Protein AF-A0A8T5GK10-F1 (afdb_monomer)

pLDDT: mean 90.28, std 7.8, range [52.16, 98.31]

Foldseek 3Di:
DVVVVLVVLLVDLEAEAEDDVVPVVQQVADADCVLVSSLCSFHAYEYAPPGNNQVCSVVQVRAHHAHPPDPVRSVVRVVVSSPGGHHGPDDPVNVVVVVCVVCVVVVVVD

Radius of gyration: 16.0 Å; Cα contacts (8 Å, |Δi|>4): 160; chains: 1; bounding box: 53×26×34 Å

Mean predicted aligned error: 4.8 Å

Nearest PDB structures (foldseek):
  3qkw-assembly1_A  TM=6.985E-01  e=3.227E-01  Streptococcus parasanguinis
  3qkw-assembly1_D  TM=6.283E-01  e=3.686E-01  Streptococcus parasanguinis
  8sxy-assembly1_B  TM=6.397E-01  e=1.489E+00  Thermus thermophilus HB27
  8sye-assembly1_A  TM=6.238E-01  e=1.591E+00  Thermus thermophilus HB27
  3rhz-assembly1_A-2  TM=5.663E-01  e=9.348E-01  Streptococcus parasanguinis

Structure (mmCIF, N/CA/C/O backbone):
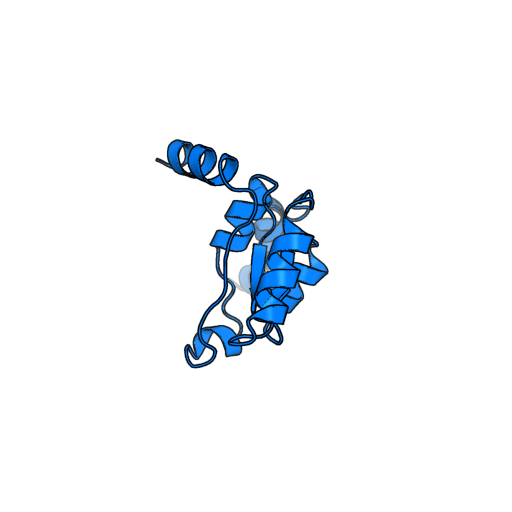data_AF-A0A8T5GK10-F1
#
_entry.id   AF-A0A8T5GK10-F1
#
loop_
_atom_site.group_PDB
_atom_site.id
_atom_site.type_symbol
_atom_site.label_atom_id
_atom_site.label_alt_id
_atom_site.label_comp_id
_atom_site.label_asym_id
_atom_site.label_entity_id
_atom_site.label_seq_id
_atom_site.pdbx_PDB_ins_code
_atom_site.Cartn_x
_atom_site.Cartn_y
_atom_site.Cartn_z
_atom_site.occupancy
_atom_site.B_iso_or_equiv
_atom_site.auth_seq_id
_atom_site.auth_comp_id
_atom_site.auth_asym_id
_atom_site.auth_atom_id
_atom_site.pdbx_PDB_model_num
ATOM 1 N N . THR A 1 1 ? 1.895 17.171 13.117 1.00 52.16 1 THR A N 1
ATOM 2 C CA . THR A 1 1 ? 2.969 16.267 13.624 1.00 52.16 1 THR A CA 1
ATOM 3 C C . THR A 1 1 ? 2.601 14.822 13.319 1.00 52.16 1 THR A C 1
ATOM 5 O O . THR A 1 1 ? 1.443 14.566 13.035 1.00 52.16 1 THR A O 1
ATOM 8 N N . SER A 1 2 ? 3.544 13.868 13.360 1.00 63.66 2 SER A N 1
ATOM 9 C CA . SER A 1 2 ? 3.279 12.433 13.079 1.00 63.66 2 SER A CA 1
ATOM 10 C C . SER A 1 2 ? 2.072 11.858 13.846 1.00 63.66 2 SER A C 1
ATOM 12 O O . SER A 1 2 ? 1.376 10.992 13.328 1.00 63.66 2 SER A O 1
ATOM 14 N N . LYS A 1 3 ? 1.775 12.403 15.033 1.00 69.12 3 LYS A N 1
ATOM 15 C CA . LYS A 1 3 ? 0.616 12.032 15.848 1.00 69.12 3 LYS A CA 1
ATOM 16 C C . LYS A 1 3 ? -0.736 12.395 15.208 1.00 69.12 3 LYS A C 1
ATOM 18 O O . LYS A 1 3 ? -1.594 11.531 15.113 1.00 69.12 3 LYS A O 1
ATOM 23 N N . GLU A 1 4 ? -0.886 13.620 14.701 1.00 81.62 4 GLU A N 1
ATOM 24 C CA . GLU A 1 4 ? -2.120 14.078 14.028 1.00 81.62 4 GLU A CA 1
ATOM 25 C C . GLU A 1 4 ? -2.415 13.254 12.767 1.00 81.62 4 GLU A C 1
ATOM 27 O O . GLU A 1 4 ? -3.562 12.989 12.435 1.00 81.62 4 GLU A O 1
ATOM 32 N N . PHE A 1 5 ? -1.368 12.822 12.061 1.00 81.06 5 PHE A N 1
ATOM 33 C CA . PHE A 1 5 ? -1.521 11.993 10.869 1.00 81.06 5 PHE A CA 1
ATOM 34 C C . PHE A 1 5 ? -2.032 10.586 11.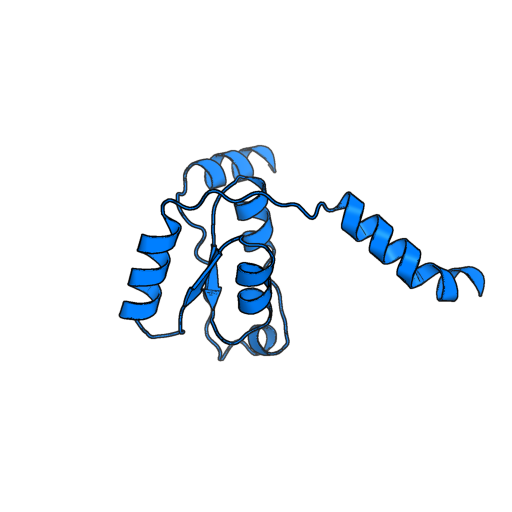201 1.00 81.06 5 PHE A C 1
ATOM 36 O O . PHE A 1 5 ? -2.931 10.095 10.523 1.00 81.06 5 PHE A O 1
ATOM 43 N N . GLY A 1 6 ? -1.505 9.964 12.260 1.00 83.88 6 GLY A N 1
ATOM 44 C CA . GLY A 1 6 ? -1.995 8.666 12.726 1.00 83.88 6 GLY A CA 1
ATOM 45 C C . GLY A 1 6 ? -3.450 8.724 13.196 1.00 83.88 6 GLY A C 1
ATOM 46 O O . GLY A 1 6 ? -4.224 7.828 12.878 1.00 83.88 6 GLY A O 1
ATOM 47 N N . GLU A 1 7 ? -3.837 9.802 13.885 1.00 88.44 7 GLU A N 1
ATOM 48 C CA . GLU A 1 7 ? -5.227 10.045 14.303 1.00 88.44 7 GLU A CA 1
ATOM 49 C C . GLU A 1 7 ? -6.161 10.137 13.084 1.00 88.44 7 GLU A C 1
ATOM 51 O O . GLU A 1 7 ? -7.166 9.437 13.036 1.00 88.44 7 GLU A O 1
ATOM 56 N N . ILE A 1 8 ? -5.779 10.890 12.044 1.00 89.81 8 ILE A N 1
ATOM 57 C CA . ILE A 1 8 ? -6.563 10.999 10.801 1.00 89.81 8 ILE A CA 1
ATOM 58 C C . ILE A 1 8 ? -6.673 9.654 10.067 1.00 89.81 8 ILE A C 1
ATOM 60 O O . ILE A 1 8 ? -7.735 9.329 9.540 1.00 89.81 8 ILE A O 1
ATOM 64 N N . ILE A 1 9 ? -5.596 8.861 9.998 1.00 90.75 9 ILE A N 1
ATOM 65 C CA . ILE A 1 9 ? -5.649 7.548 9.336 1.00 90.75 9 ILE A CA 1
ATOM 66 C C . ILE A 1 9 ? -6.598 6.600 10.075 1.00 90.75 9 ILE A C 1
ATOM 68 O O . ILE A 1 9 ? -7.315 5.841 9.435 1.00 90.75 9 ILE A O 1
ATOM 72 N N . GLN A 1 10 ? -6.652 6.653 11.403 1.00 87.88 10 GLN A N 1
ATOM 73 C CA . GLN A 1 10 ? -7.560 5.801 12.174 1.00 87.88 10 GLN A CA 1
ATOM 74 C C . GLN A 1 10 ? -9.044 6.172 12.007 1.00 87.88 10 GLN A C 1
ATOM 76 O O . GLN A 1 10 ? -9.908 5.380 12.375 1.00 87.88 10 GLN A O 1
ATOM 81 N N . GLU A 1 11 ? -9.354 7.339 11.436 1.00 92.56 11 GLU A N 1
ATOM 82 C CA . GLU A 1 11 ? -10.725 7.767 11.131 1.00 92.56 11 GLU A CA 1
ATOM 83 C C . GLU A 1 11 ? -11.229 7.290 9.755 1.00 92.56 11 GLU A C 1
ATOM 85 O O . GLU A 1 11 ? -12.400 7.500 9.429 1.00 92.56 11 GLU A O 1
ATOM 90 N N . ILE A 1 12 ? -10.381 6.656 8.934 1.00 92.62 12 ILE A N 1
ATOM 91 C CA . ILE A 1 12 ? -10.764 6.155 7.607 1.00 92.62 12 ILE A CA 1
ATOM 92 C C . ILE A 1 12 ? -10.859 4.625 7.572 1.00 92.62 12 ILE A C 1
ATOM 94 O O . ILE A 1 12 ? -10.019 3.918 8.115 1.00 92.62 12 ILE A O 1
ATOM 98 N N . ASP A 1 13 ? -11.856 4.105 6.849 1.00 94.12 13 ASP A N 1
ATOM 99 C CA . ASP A 1 13 ? -12.011 2.656 6.639 1.00 94.12 13 ASP A CA 1
ATOM 100 C C . ASP A 1 13 ? -11.038 2.112 5.577 1.00 94.12 13 ASP A C 1
ATOM 102 O O . ASP A 1 13 ? -10.680 0.937 5.584 1.00 94.12 13 ASP A O 1
ATOM 106 N N . VAL A 1 14 ? -10.675 2.944 4.591 1.00 96.06 14 VAL A N 1
ATOM 107 C CA . VAL A 1 14 ? -9.919 2.530 3.401 1.00 96.06 14 VAL A CA 1
ATOM 108 C C . VAL A 1 14 ? -9.060 3.682 2.885 1.00 96.06 14 VAL A C 1
ATOM 110 O O . VAL A 1 14 ? -9.554 4.783 2.639 1.00 96.06 14 VAL A O 1
ATOM 113 N N . MET A 1 15 ? -7.786 3.410 2.616 1.00 96.00 15 MET A N 1
ATOM 114 C CA . MET A 1 15 ? -6.885 4.332 1.930 1.00 96.00 15 MET A CA 1
ATOM 115 C C . MET A 1 15 ? -7.044 4.224 0.408 1.00 96.00 15 MET A C 1
ATOM 117 O O . MET A 1 15 ? -6.780 3.188 -0.198 1.00 96.00 15 MET A O 1
ATOM 121 N N . TYR A 1 16 ? -7.418 5.318 -0.256 1.00 95.38 16 TYR A N 1
ATOM 122 C CA . TYR A 1 16 ? -7.507 5.354 -1.718 1.00 95.38 16 TYR A CA 1
ATOM 123 C C . TYR A 1 16 ? -6.168 5.769 -2.349 1.00 95.38 16 TYR A C 1
ATOM 125 O O . TYR A 1 16 ? -5.739 6.930 -2.281 1.00 95.38 16 TYR A O 1
ATOM 133 N N . ALA A 1 17 ? -5.489 4.819 -2.990 1.00 94.50 17 ALA A N 1
ATOM 134 C CA . ALA A 1 17 ? -4.174 4.979 -3.605 1.00 94.50 17 ALA A CA 1
ATOM 135 C C . ALA A 1 17 ? -4.166 4.638 -5.101 1.00 94.50 17 ALA A C 1
ATOM 137 O O . ALA A 1 17 ? 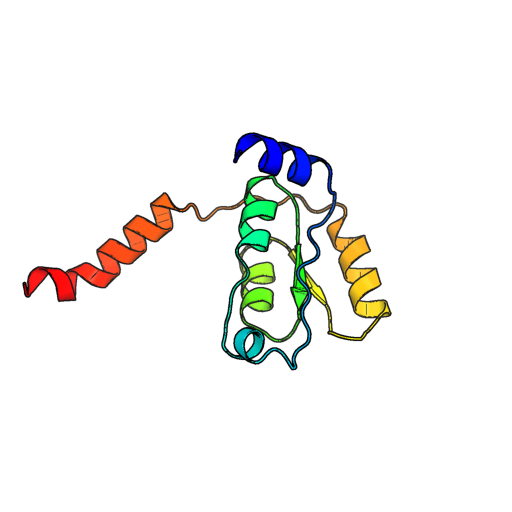-3.257 3.981 -5.601 1.00 94.50 17 ALA A O 1
ATOM 138 N N . MET A 1 18 ? -5.162 5.155 -5.820 1.00 93.56 18 MET A N 1
ATOM 139 C CA . MET A 1 18 ? -5.249 5.055 -7.275 1.00 93.56 18 MET A CA 1
ATOM 140 C C . MET A 1 18 ? -4.631 6.276 -7.967 1.00 93.56 18 MET A C 1
ATOM 142 O O . MET A 1 18 ? -4.787 7.415 -7.518 1.00 93.56 18 MET A O 1
ATOM 146 N N . TYR A 1 19 ? -3.987 6.048 -9.105 1.00 91.56 19 TYR A N 1
ATOM 147 C CA . TYR A 1 19 ? -3.325 7.057 -9.926 1.00 91.56 19 TYR A CA 1
ATOM 148 C C . TYR A 1 19 ? -3.599 6.822 -11.409 1.00 91.56 19 TYR A C 1
ATOM 150 O O . TYR A 1 19 ? -3.766 5.690 -11.852 1.00 91.56 19 TYR A O 1
ATOM 158 N N . SER A 1 20 ? -3.574 7.890 -12.206 1.00 90.62 20 SER A N 1
ATOM 159 C CA . SER A 1 20 ? -3.629 7.745 -13.662 1.00 90.62 20 SER A CA 1
ATOM 160 C C . SER A 1 20 ? -2.433 6.925 -14.174 1.00 90.62 20 SER A C 1
ATOM 162 O O . SER A 1 20 ? -1.301 7.282 -13.843 1.00 90.62 20 SER A O 1
ATOM 164 N N . PRO A 1 21 ? -2.638 5.902 -15.027 1.00 85.06 21 PRO A N 1
ATOM 165 C CA . PRO A 1 21 ? -1.564 5.153 -15.681 1.00 85.06 21 PRO A CA 1
ATOM 166 C C . PRO A 1 21 ? -0.669 6.030 -16.564 1.00 85.06 21 PRO A C 1
ATOM 168 O O . PRO A 1 21 ? 0.472 5.678 -16.836 1.00 85.06 21 PRO A O 1
ATOM 171 N N . LEU A 1 22 ? -1.155 7.211 -16.973 1.00 84.31 22 LEU A N 1
ATOM 172 C CA . LEU A 1 22 ? -0.353 8.212 -17.688 1.00 84.31 22 LEU A CA 1
ATOM 173 C C . LEU A 1 22 ? 0.762 8.803 -16.811 1.00 84.31 22 LEU A C 1
ATOM 175 O O . LEU A 1 22 ? 1.692 9.434 -17.313 1.00 84.31 22 LEU A O 1
ATOM 179 N N . ARG A 1 23 ? 0.685 8.611 -15.490 1.00 80.44 23 ARG A N 1
ATOM 180 C CA . ARG A 1 23 ? 1.747 8.954 -14.554 1.00 80.44 23 ARG A CA 1
ATOM 181 C C . ARG A 1 23 ? 2.825 7.871 -14.646 1.00 80.44 23 ARG A C 1
ATOM 183 O O . ARG A 1 23 ? 2.765 6.853 -13.962 1.00 80.44 23 ARG A O 1
ATOM 190 N N . GLY A 1 24 ? 3.804 8.098 -15.524 1.00 72.69 24 GLY A N 1
ATOM 191 C CA . GLY A 1 24 ? 4.778 7.077 -15.934 1.00 72.69 24 GLY A CA 1
ATOM 192 C C . GLY A 1 24 ? 5.526 6.380 -14.793 1.00 72.69 24 GLY A C 1
ATOM 193 O O . GLY A 1 24 ? 5.875 5.213 -14.927 1.00 72.69 24 GLY A O 1
ATOM 194 N N . ASN A 1 25 ? 5.701 7.038 -13.644 1.00 78.75 25 ASN A N 1
ATOM 195 C CA . ASN A 1 25 ? 6.389 6.444 -12.500 1.00 78.75 25 ASN A CA 1
ATOM 196 C C . ASN A 1 25 ? 5.648 5.241 -11.883 1.00 78.75 25 ASN A C 1
ATOM 198 O O . ASN A 1 25 ? 6.302 4.354 -11.348 1.00 78.75 25 ASN A O 1
ATOM 202 N N .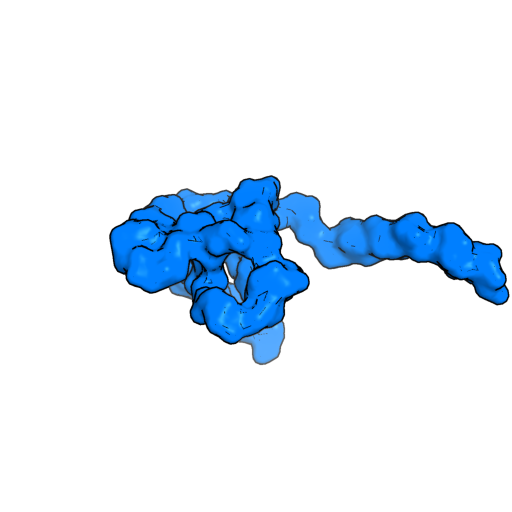 ILE A 1 26 ? 4.316 5.172 -11.977 1.00 73.88 26 ILE A N 1
ATOM 203 C CA . ILE A 1 26 ? 3.531 4.055 -11.423 1.00 73.88 26 ILE A CA 1
ATOM 204 C C . ILE A 1 26 ? 3.824 2.760 -12.185 1.00 73.88 26 ILE A C 1
ATOM 206 O O . ILE A 1 26 ? 4.089 1.724 -11.580 1.00 73.88 26 ILE A O 1
ATOM 210 N N . ILE A 1 27 ? 3.867 2.841 -13.516 1.00 72.00 27 ILE A N 1
ATOM 211 C CA . ILE A 1 27 ? 4.242 1.712 -14.380 1.00 72.00 27 ILE A CA 1
ATOM 212 C C . ILE A 1 27 ? 5.727 1.358 -14.199 1.00 72.00 27 ILE A C 1
ATOM 214 O O . ILE A 1 27 ? 6.107 0.199 -14.317 1.00 72.00 27 ILE A O 1
ATOM 218 N N . GLN A 1 28 ? 6.568 2.333 -13.851 1.00 81.38 28 GLN A N 1
ATOM 219 C CA . GLN A 1 28 ? 7.996 2.128 -13.575 1.00 81.38 28 GLN A CA 1
ATOM 220 C C . GLN A 1 28 ? 8.286 1.554 -12.177 1.00 81.38 28 GLN A C 1
ATOM 222 O O . GLN A 1 28 ? 9.446 1.495 -11.775 1.00 81.38 28 GLN A O 1
ATOM 227 N N . GLY A 1 29 ? 7.261 1.135 -11.430 1.00 83.88 29 GLY A N 1
ATOM 228 C CA . GLY A 1 29 ? 7.433 0.498 -10.125 1.00 83.88 29 GLY A CA 1
ATOM 229 C C . GLY A 1 29 ? 7.505 1.471 -8.949 1.00 83.88 29 GLY A C 1
ATOM 230 O O . GLY A 1 29 ? 8.058 1.131 -7.908 1.00 83.88 29 GLY A O 1
ATOM 231 N N . ALA A 1 30 ? 6.964 2.686 -9.073 1.00 86.94 30 ALA A N 1
ATOM 232 C CA . ALA A 1 30 ? 6.809 3.555 -7.912 1.00 86.94 30 ALA A CA 1
ATOM 233 C C . ALA A 1 30 ? 5.821 2.943 -6.909 1.00 86.94 30 ALA A C 1
ATOM 235 O O . ALA A 1 30 ? 4.713 2.545 -7.273 1.00 86.94 30 ALA A O 1
ATOM 236 N N . ILE A 1 31 ? 6.212 2.937 -5.635 1.00 89.62 31 ILE A N 1
ATOM 237 C CA . ILE A 1 31 ? 5.393 2.430 -4.536 1.00 89.62 31 ILE A CA 1
ATOM 238 C C . ILE A 1 31 ? 5.006 3.617 -3.639 1.00 89.62 31 ILE A C 1
ATOM 240 O O . ILE A 1 31 ? 5.888 4.321 -3.137 1.00 89.62 31 ILE A O 1
ATOM 244 N N . PRO A 1 32 ? 3.709 3.909 -3.459 1.00 89.88 32 PRO A N 1
ATOM 245 C CA . PRO A 1 32 ? 3.265 5.075 -2.707 1.00 89.88 32 PRO A CA 1
ATOM 246 C C . PRO A 1 32 ? 3.345 4.828 -1.197 1.00 89.88 32 PRO A C 1
ATOM 248 O O . PRO A 1 32 ? 2.593 4.021 -0.675 1.00 89.88 32 PRO A O 1
ATOM 251 N N . VAL A 1 33 ? 4.158 5.594 -0.463 1.00 89.75 33 VAL A N 1
ATOM 252 C CA . VAL A 1 33 ? 4.341 5.419 1.000 1.00 89.75 33 VAL A CA 1
ATOM 253 C C . VAL A 1 33 ? 3.036 5.391 1.808 1.00 89.75 33 VAL A C 1
ATOM 255 O O . VAL A 1 33 ? 2.922 4.614 2.751 1.00 89.75 33 VAL A O 1
ATOM 258 N N . LYS A 1 34 ? 2.003 6.120 1.362 1.00 91.19 34 LYS A N 1
ATOM 259 C CA . LYS A 1 34 ? 0.693 6.168 2.028 1.00 91.19 34 LYS A CA 1
ATOM 260 C C . LYS A 1 34 ? -0.004 4.808 2.163 1.00 91.19 34 LYS A C 1
ATOM 262 O O . LYS A 1 34 ? -0.863 4.671 3.025 1.00 91.19 34 LYS A O 1
ATOM 267 N N . MET A 1 35 ? 0.330 3.820 1.321 1.00 93.00 35 MET A N 1
ATOM 268 C CA . MET A 1 35 ? -0.224 2.466 1.457 1.00 93.00 35 MET A CA 1
ATOM 269 C C . MET A 1 35 ? 0.360 1.738 2.674 1.00 93.00 35 MET A C 1
ATOM 271 O O . MET A 1 35 ? -0.357 1.010 3.350 1.00 93.00 35 MET A O 1
ATOM 275 N N . PHE A 1 36 ? 1.639 1.973 2.982 1.00 92.00 36 PHE A N 1
ATOM 276 C CA . PHE A 1 36 ? 2.289 1.431 4.175 1.00 92.00 36 PHE A CA 1
ATOM 277 C C . PHE A 1 36 ? 1.878 2.199 5.424 1.00 92.00 36 PHE A C 1
ATOM 279 O O . PHE A 1 36 ? 1.630 1.578 6.449 1.00 92.00 36 PHE A O 1
ATOM 286 N N . ASP A 1 37 ? 1.738 3.523 5.330 1.00 91.44 37 ASP A N 1
ATOM 287 C CA . ASP A 1 37 ? 1.231 4.331 6.440 1.00 91.44 37 ASP A CA 1
ATOM 288 C C . ASP A 1 37 ? -0.169 3.865 6.866 1.00 91.44 37 ASP A C 1
ATOM 290 O O . ASP A 1 37 ? -0.418 3.643 8.046 1.00 91.44 37 ASP A O 1
ATOM 294 N N . ALA A 1 38 ? -1.072 3.643 5.903 1.00 93.56 38 ALA A N 1
ATOM 295 C CA . ALA A 1 38 ? -2.401 3.100 6.175 1.00 93.56 38 ALA A CA 1
ATOM 296 C C . ALA A 1 38 ? -2.325 1.711 6.828 1.00 93.56 38 ALA A C 1
ATOM 298 O O . ALA A 1 38 ? -2.906 1.487 7.891 1.00 93.56 38 ALA A O 1
ATOM 299 N N . ALA A 1 39 ? -1.537 0.809 6.243 1.00 93.31 39 ALA A N 1
ATOM 300 C CA . ALA A 1 39 ? -1.373 -0.550 6.741 1.00 93.31 39 ALA A CA 1
ATOM 301 C C . ALA A 1 39 ? -0.759 -0.602 8.156 1.00 93.31 39 ALA A C 1
ATOM 303 O O . ALA A 1 39 ? -1.152 -1.442 8.960 1.00 93.31 39 ALA A O 1
ATOM 304 N N . ALA A 1 40 ? 0.135 0.328 8.507 1.00 91.62 40 ALA A N 1
ATOM 305 C CA . ALA A 1 40 ? 0.712 0.448 9.851 1.00 91.62 40 ALA A CA 1
ATOM 306 C C . ALA A 1 40 ? -0.325 0.813 10.925 1.00 91.62 40 ALA A C 1
ATOM 308 O O . ALA A 1 40 ? -0.112 0.553 12.108 1.00 91.62 40 ALA A O 1
ATOM 309 N N . HIS A 1 41 ? -1.452 1.388 10.510 1.00 91.69 41 HIS A N 1
ATOM 310 C CA . HIS A 1 41 ? -2.594 1.701 11.362 1.00 91.69 41 HIS A CA 1
ATOM 311 C C . HIS A 1 41 ? -3.769 0.729 11.165 1.00 91.69 41 HIS A C 1
ATOM 313 O O . HIS A 1 41 ? -4.866 1.001 11.648 1.00 91.69 41 HIS A O 1
ATOM 319 N N . GLY A 1 42 ? -3.554 -0.402 10.485 1.00 92.50 42 GLY A N 1
ATOM 320 C CA . GLY A 1 42 ? -4.577 -1.424 10.259 1.00 92.50 42 GLY A CA 1
ATOM 321 C C . GLY A 1 42 ? -5.569 -1.109 9.141 1.00 92.50 42 GLY A C 1
ATOM 322 O O . GLY A 1 42 ? -6.568 -1.812 9.002 1.00 92.50 42 GLY A O 1
ATOM 323 N N . VAL A 1 43 ? -5.305 -0.073 8.340 1.00 95.00 43 VAL A N 1
ATOM 324 C CA . VAL A 1 43 ? -6.208 0.399 7.288 1.00 95.00 43 VAL A CA 1
ATOM 325 C C . VAL A 1 43 ? -5.802 -0.184 5.926 1.00 95.00 43 VAL A C 1
ATOM 327 O O . VAL A 1 43 ? -4.682 0.053 5.462 1.00 95.00 43 VAL A O 1
ATOM 330 N N . PRO A 1 44 ? -6.701 -0.902 5.230 1.00 96.38 44 PRO A N 1
ATOM 331 C CA . PRO A 1 44 ? -6.442 -1.440 3.899 1.00 96.38 44 PRO A CA 1
ATOM 332 C C . PRO A 1 44 ? -6.425 -0.358 2.822 1.00 96.38 44 PRO A C 1
ATOM 334 O O . PRO A 1 44 ? -7.097 0.669 2.917 1.00 96.38 44 PRO A O 1
ATOM 337 N N . SER A 1 45 ? -5.687 -0.616 1.742 1.00 96.75 45 SER A N 1
ATOM 338 C CA . SER A 1 45 ? -5.609 0.283 0.587 1.00 96.75 45 SER A CA 1
ATOM 339 C C . SER A 1 45 ? -6.345 -0.253 -0.643 1.00 96.75 45 SER A C 1
ATOM 341 O O . SER A 1 45 ? -6.318 -1.447 -0.916 1.00 96.75 45 SER A O 1
ATOM 343 N N . VAL A 1 46 ? -6.938 0.633 -1.446 1.00 97.56 46 VAL A N 1
ATOM 344 C CA . VAL A 1 46 ? -7.317 0.335 -2.839 1.00 97.56 46 VAL A CA 1
ATOM 345 C C . VAL A 1 46 ? -6.286 0.961 -3.769 1.00 97.56 46 VAL A C 1
ATOM 347 O O . VAL A 1 46 ? -6.064 2.174 -3.714 1.00 97.56 46 VAL A O 1
ATOM 350 N N . VAL A 1 47 ? -5.648 0.143 -4.603 1.00 96.19 47 VAL A N 1
ATOM 351 C CA . VAL A 1 47 ? -4.506 0.535 -5.450 1.00 96.19 47 VAL A CA 1
ATOM 352 C C . VAL A 1 47 ? -4.720 0.122 -6.907 1.00 96.19 47 VAL A C 1
ATOM 354 O O . VAL A 1 47 ? -5.565 -0.725 -7.193 1.00 96.19 47 VAL A O 1
ATOM 357 N N . ASN A 1 48 ? -3.963 0.705 -7.844 1.00 95.06 48 ASN A N 1
ATOM 358 C CA . ASN A 1 48 ? -4.049 0.303 -9.250 1.00 95.06 48 ASN A CA 1
ATOM 359 C C . ASN A 1 48 ? -3.684 -1.170 -9.440 1.00 95.06 48 ASN A C 1
ATOM 361 O O . ASN A 1 48 ? -2.665 -1.641 -8.936 1.00 95.06 48 ASN A O 1
ATOM 365 N N . ASP A 1 49 ? -4.468 -1.841 -10.269 1.00 94.50 49 ASP A N 1
ATOM 366 C CA . ASP A 1 49 ? -4.130 -3.145 -10.816 1.00 94.50 49 ASP A CA 1
ATOM 367 C C . ASP A 1 49 ? -3.019 -3.059 -11.882 1.00 94.50 49 ASP A C 1
ATOM 369 O O . ASP A 1 49 ? -2.782 -2.001 -12.477 1.00 94.50 49 ASP A O 1
ATOM 373 N N . GLY A 1 50 ? -2.327 -4.176 -12.111 1.00 91.56 50 GLY A N 1
ATOM 374 C CA . GLY A 1 50 ? -1.311 -4.315 -13.159 1.00 91.56 50 GLY A CA 1
ATOM 375 C C . GLY A 1 50 ? -0.033 -3.496 -12.943 1.00 91.56 50 GLY A C 1
ATOM 376 O O . GLY A 1 50 ? 0.607 -3.092 -13.913 1.00 91.56 50 GLY A O 1
ATOM 377 N N . CYS A 1 51 ? 0.337 -3.205 -11.693 1.00 91.88 51 CYS A N 1
ATOM 378 C CA . CYS A 1 51 ? 1.578 -2.503 -11.359 1.00 91.88 51 CYS A CA 1
ATOM 379 C C . CYS A 1 51 ? 2.188 -3.007 -10.042 1.00 91.88 51 CYS A C 1
ATOM 381 O O . CYS A 1 51 ? 1.510 -3.662 -9.250 1.00 91.88 51 CYS A O 1
ATOM 383 N N . LEU A 1 52 ? 3.451 -2.649 -9.776 1.00 92.31 52 LEU A N 1
ATOM 384 C CA . LEU A 1 52 ? 4.204 -3.151 -8.617 1.00 92.31 52 LEU A CA 1
ATOM 385 C C . LEU A 1 52 ? 3.504 -2.891 -7.275 1.00 92.31 52 LEU A C 1
ATOM 387 O O . LEU A 1 52 ? 3.514 -3.744 -6.395 1.00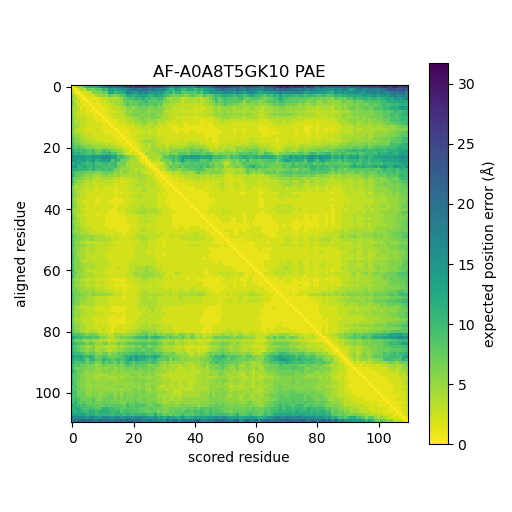 92.31 52 LEU A O 1
ATOM 391 N N . MET A 1 53 ? 2.873 -1.726 -7.101 1.00 92.12 53 MET A N 1
ATOM 392 C CA . MET A 1 53 ? 2.134 -1.453 -5.864 1.00 92.12 53 MET A CA 1
ATOM 393 C C . MET A 1 53 ? 0.886 -2.339 -5.712 1.00 92.12 53 MET A C 1
ATOM 395 O O . MET A 1 53 ? 0.523 -2.661 -4.588 1.00 92.12 53 MET A O 1
ATOM 399 N N . GLY A 1 54 ? 0.259 -2.776 -6.809 1.00 94.19 54 GLY A N 1
ATOM 400 C CA . GLY A 1 54 ? -0.827 -3.761 -6.781 1.00 94.19 54 GLY A CA 1
ATOM 401 C C . GLY A 1 54 ? -0.343 -5.153 -6.384 1.00 94.19 54 GLY A C 1
ATOM 402 O O . GLY A 1 54 ? -0.937 -5.809 -5.525 1.00 94.19 54 GLY A O 1
ATOM 403 N N . GLU A 1 55 ? 0.793 -5.572 -6.943 1.00 93.81 55 GLU A N 1
ATOM 404 C CA . GLU A 1 55 ? 1.447 -6.827 -6.563 1.00 93.81 55 GLU A CA 1
ATOM 405 C C . GLU A 1 55 ? 1.796 -6.833 -5.071 1.00 93.81 55 GLU A C 1
ATOM 407 O O . GLU A 1 55 ? 1.432 -7.769 -4.363 1.00 93.81 55 GLU A O 1
ATOM 412 N N . LEU A 1 56 ? 2.409 -5.757 -4.565 1.00 92.81 56 LEU A N 1
ATOM 413 C CA . LEU A 1 56 ? 2.721 -5.616 -3.141 1.00 92.81 56 LEU A CA 1
ATOM 414 C C . LEU A 1 56 ? 1.469 -5.571 -2.269 1.00 92.81 56 LEU A C 1
ATOM 416 O O . LEU A 1 56 ? 1.436 -6.238 -1.242 1.00 92.81 56 LEU A O 1
ATOM 420 N N . ALA A 1 57 ? 0.424 -4.846 -2.682 1.00 93.81 57 ALA A N 1
ATOM 421 C CA . ALA A 1 57 ? -0.824 -4.797 -1.928 1.00 93.81 57 ALA A CA 1
ATOM 422 C C . ALA A 1 57 ? -1.425 -6.194 -1.710 1.00 93.81 57 ALA A C 1
ATOM 424 O O . ALA A 1 57 ? -1.927 -6.490 -0.625 1.00 93.81 57 ALA A O 1
ATOM 425 N N . THR A 1 58 ? -1.319 -7.051 -2.728 1.00 93.00 58 THR A N 1
ATOM 426 C CA . THR A 1 58 ? -1.800 -8.435 -2.693 1.00 93.00 58 THR A CA 1
ATOM 427 C C . THR A 1 58 ? -0.870 -9.338 -1.882 1.00 93.00 58 THR A C 1
ATOM 429 O O . THR A 1 58 ? -1.339 -10.069 -1.013 1.00 93.00 58 THR A O 1
ATOM 432 N N . LEU A 1 59 ? 0.441 -9.284 -2.140 1.00 92.38 59 LEU A N 1
ATOM 433 C CA . LEU A 1 59 ? 1.450 -10.125 -1.481 1.00 92.38 59 LEU A CA 1
ATOM 434 C C . LEU A 1 59 ? 1.520 -9.882 0.029 1.00 92.38 59 LEU A C 1
ATOM 436 O O . LEU A 1 59 ? 1.666 -10.825 0.800 1.00 92.38 59 LEU A O 1
ATOM 440 N N . GLU A 1 60 ? 1.400 -8.623 0.438 1.00 90.56 60 GLU A N 1
ATOM 441 C CA . GLU A 1 60 ? 1.469 -8.197 1.836 1.00 90.56 60 GLU A CA 1
ATOM 442 C C . GLU A 1 60 ? 0.097 -8.199 2.521 1.00 90.56 60 GLU A C 1
ATOM 444 O O . GLU A 1 60 ? -0.011 -7.870 3.698 1.00 90.56 60 GLU A O 1
ATOM 449 N N . THR A 1 61 ? -0.968 -8.593 1.814 1.00 93.12 61 THR A N 1
ATOM 450 C CA . THR A 1 61 ? -2.347 -8.615 2.340 1.00 93.12 61 THR A CA 1
ATOM 451 C C . THR A 1 61 ? -2.820 -7.249 2.865 1.00 93.12 61 THR A C 1
ATOM 453 O O . THR A 1 61 ? -3.641 -7.156 3.774 1.00 93.12 61 THR A O 1
ATOM 456 N N . MET A 1 62 ? -2.304 -6.167 2.282 1.00 93.88 62 MET A N 1
ATOM 457 C CA . MET A 1 62 ? -2.487 -4.788 2.754 1.00 93.88 62 MET A CA 1
ATOM 458 C C . MET A 1 62 ? -3.504 -3.985 1.932 1.00 93.88 62 MET A C 1
ATOM 460 O O . MET A 1 62 ? -3.712 -2.791 2.167 1.00 93.88 62 MET A O 1
ATOM 464 N N . GLY A 1 63 ? -4.141 -4.610 0.942 1.00 95.38 63 GLY A N 1
ATOM 465 C CA . GLY A 1 63 ? -5.116 -3.931 0.103 1.00 95.38 63 GLY A CA 1
ATOM 466 C C . GLY A 1 63 ? -5.717 -4.778 -1.010 1.00 95.38 63 GLY A C 1
ATOM 467 O O . GLY A 1 63 ? -5.479 -5.979 -1.107 1.00 95.38 63 GLY A O 1
ATOM 468 N N . ILE A 1 64 ? -6.504 -4.116 -1.857 1.00 97.12 64 ILE A N 1
ATOM 469 C CA . ILE A 1 64 ? -7.171 -4.690 -3.028 1.00 97.12 64 ILE A CA 1
ATOM 470 C C . ILE A 1 64 ? -6.811 -3.873 -4.272 1.00 97.12 64 ILE A C 1
ATOM 472 O O . ILE A 1 64 ? -6.804 -2.639 -4.252 1.00 97.12 64 ILE A O 1
ATOM 476 N N . CYS A 1 65 ? -6.546 -4.568 -5.373 1.00 96.75 65 CYS A N 1
ATOM 477 C CA . CYS A 1 65 ? -6.310 -3.959 -6.676 1.00 96.75 65 CYS A CA 1
ATOM 478 C C . CYS A 1 65 ? -7.627 -3.593 -7.373 1.00 96.75 65 CYS A C 1
ATOM 480 O O . CYS A 1 65 ? -8.604 -4.341 -7.314 1.00 96.75 65 CYS A O 1
ATOM 482 N N . ALA A 1 66 ? -7.639 -2.466 -8.081 1.00 97.56 66 ALA A N 1
ATOM 483 C CA . ALA A 1 66 ? -8.734 -2.060 -8.950 1.00 97.56 66 ALA A CA 1
ATOM 484 C C . ALA A 1 66 ? -8.215 -1.554 -10.300 1.00 97.56 66 ALA A C 1
ATOM 486 O O . ALA A 1 66 ? -7.167 -0.909 -10.396 1.00 97.56 66 ALA A O 1
ATOM 487 N N . GLU A 1 67 ? -8.980 -1.808 -11.356 1.00 96.38 67 GLU A N 1
ATOM 488 C CA . GLU A 1 67 ? -8.666 -1.334 -12.698 1.00 96.38 67 GLU A CA 1
ATOM 489 C C . GLU A 1 67 ? -8.930 0.176 -12.800 1.00 96.38 67 GLU A C 1
ATOM 491 O O . GLU A 1 67 ? -9.991 0.688 -12.423 1.00 96.38 67 GLU A O 1
ATOM 496 N N . TRP A 1 68 ? -7.953 0.919 -13.322 1.00 93.44 68 TRP A N 1
ATOM 497 C CA . TRP A 1 68 ? -8.087 2.363 -13.480 1.00 93.44 68 TRP A CA 1
ATOM 498 C C . TRP A 1 68 ? -9.179 2.727 -14.490 1.00 93.44 68 TRP A C 1
ATOM 500 O O . TRP A 1 68 ? -9.201 2.228 -15.609 1.00 93.44 68 TRP A O 1
ATOM 510 N N . GLY A 1 69 ? -10.050 3.667 -14.117 1.00 93.00 69 GLY A N 1
ATOM 511 C CA . GLY A 1 69 ? -11.143 4.130 -14.976 1.00 93.00 69 GLY A CA 1
ATOM 512 C C . GLY A 1 69 ? -12.344 3.180 -15.032 1.00 93.00 69 GLY A C 1
ATOM 513 O O . GLY A 1 69 ? -13.365 3.544 -15.611 1.00 93.00 69 GLY A O 1
ATOM 514 N N . ASN A 1 70 ? -12.269 2.011 -14.389 1.00 97.44 70 ASN A N 1
ATOM 515 C CA . ASN A 1 70 ? -13.379 1.077 -14.274 1.00 97.44 70 ASN A CA 1
ATOM 516 C C . ASN A 1 70 ? -14.140 1.317 -12.960 1.00 97.44 70 ASN A C 1
ATOM 518 O O . ASN A 1 70 ? -13.704 0.919 -11.877 1.00 97.44 70 ASN A O 1
ATOM 522 N N . LEU A 1 71 ? -15.295 1.980 -13.059 1.00 97.06 71 LEU A N 1
ATOM 523 C CA . LEU A 1 71 ? -16.105 2.359 -11.898 1.00 97.06 71 LEU A CA 1
ATOM 524 C C . LEU A 1 71 ? -16.542 1.149 -11.062 1.00 97.06 71 LEU A C 1
ATOM 526 O O . LEU A 1 71 ? -16.495 1.208 -9.834 1.00 97.06 71 LEU A O 1
ATOM 530 N N . ASP A 1 72 ? -16.959 0.058 -11.706 1.00 98.31 72 ASP A N 1
ATOM 531 C CA . ASP A 1 72 ? -17.418 -1.137 -10.999 1.00 98.31 72 ASP A CA 1
ATOM 532 C C . ASP A 1 72 ? -16.270 -1.849 -10.288 1.00 98.31 72 ASP A C 1
ATOM 534 O O . ASP A 1 72 ? -16.440 -2.277 -9.146 1.00 98.31 72 ASP A O 1
ATOM 538 N N . SER A 1 73 ? -15.093 -1.909 -10.917 1.00 98.12 73 SER A N 1
ATOM 539 C CA . SER A 1 73 ? -13.880 -2.442 -10.293 1.00 98.12 73 SER A CA 1
ATOM 540 C C . SER A 1 73 ? -13.531 -1.668 -9.019 1.00 98.12 73 SER A C 1
ATOM 542 O O . SER A 1 73 ? -13.413 -2.261 -7.947 1.00 98.12 73 SER A O 1
ATOM 544 N N . VAL A 1 74 ? -13.480 -0.333 -9.100 1.00 97.62 74 VAL A N 1
ATOM 545 C CA . VAL A 1 74 ? -13.168 0.531 -7.950 1.00 97.62 74 VAL A CA 1
ATOM 546 C C . VAL A 1 74 ? -14.227 0.417 -6.853 1.00 97.62 74 VAL A C 1
ATOM 548 O O . VAL A 1 74 ? -13.887 0.275 -5.679 1.00 97.62 74 VAL A O 1
ATOM 551 N N . LYS A 1 75 ? -15.514 0.438 -7.216 1.00 97.50 75 LYS A N 1
ATOM 552 C CA . LYS A 1 75 ? -16.628 0.279 -6.271 1.00 97.50 75 LYS A CA 1
ATOM 553 C C . LYS A 1 75 ? -16.523 -1.040 -5.508 1.00 97.50 75 LYS A C 1
ATOM 555 O O . LYS A 1 75 ? -16.636 -1.050 -4.285 1.00 97.50 75 LYS A O 1
ATOM 560 N N . ASN A 1 76 ? -16.306 -2.142 -6.222 1.00 97.88 76 ASN A N 1
ATOM 561 C CA . ASN A 1 76 ? -16.206 -3.461 -5.609 1.00 97.88 76 ASN A CA 1
ATOM 562 C C . ASN A 1 76 ? -14.965 -3.558 -4.715 1.00 97.88 76 ASN A C 1
ATOM 564 O O . ASN A 1 76 ? -15.066 -4.084 -3.611 1.00 97.88 76 ASN A O 1
ATOM 568 N N . ALA A 1 77 ? -13.828 -2.996 -5.137 1.00 97.56 77 ALA A N 1
ATOM 569 C CA . ALA A 1 77 ? -12.619 -2.952 -4.321 1.00 97.56 77 ALA A CA 1
ATOM 570 C C . ALA A 1 77 ? -12.840 -2.188 -3.006 1.00 97.56 77 ALA A C 1
ATOM 572 O O . ALA A 1 77 ? -12.502 -2.711 -1.951 1.00 97.56 77 ALA A O 1
ATOM 573 N N . LEU A 1 78 ? -13.480 -1.012 -3.051 1.00 97.06 78 LEU A N 1
ATOM 574 C CA . LEU A 1 78 ? -13.804 -0.217 -1.857 1.00 97.06 78 LEU A CA 1
ATOM 575 C C . LEU A 1 78 ? -14.752 -0.946 -0.894 1.00 97.06 78 LEU A C 1
ATOM 577 O O . LEU A 1 78 ? -14.586 -0.870 0.321 1.00 97.06 78 LEU A O 1
ATOM 581 N N . LEU A 1 79 ? -15.765 -1.642 -1.419 1.00 96.31 79 LEU A N 1
ATOM 582 C CA . LEU A 1 79 ? -16.706 -2.397 -0.587 1.00 96.31 79 LEU A CA 1
ATOM 583 C C . LEU A 1 79 ? -16.043 -3.614 0.059 1.00 96.31 79 LEU A C 1
ATOM 585 O O . LEU A 1 79 ? -16.287 -3.889 1.232 1.00 96.31 79 LEU A O 1
ATOM 589 N N . ASN A 1 80 ? -15.196 -4.317 -0.691 1.00 95.25 80 ASN A N 1
ATOM 590 C CA . ASN A 1 80 ? -14.499 -5.502 -0.206 1.00 95.25 80 ASN A CA 1
ATOM 591 C C . ASN A 1 80 ? -13.386 -5.151 0.790 1.00 95.25 80 ASN A C 1
ATOM 593 O O . ASN A 1 80 ? -13.114 -5.941 1.691 1.00 95.25 80 ASN A O 1
ATOM 597 N N . SER A 1 81 ? -12.768 -3.970 0.672 1.00 95.19 81 SER A N 1
ATOM 598 C CA . SER A 1 81 ? -11.724 -3.533 1.600 1.00 95.19 81 SER A CA 1
ATOM 599 C C . SER A 1 81 ? -12.275 -3.027 2.932 1.00 95.19 81 SER A C 1
ATOM 601 O O . SER A 1 81 ? -11.599 -3.177 3.940 1.00 95.19 81 SER A O 1
ATOM 603 N N . LYS A 1 82 ? -13.512 -2.513 2.985 1.00 86.81 82 LYS A N 1
ATOM 604 C CA . LYS A 1 82 ? -14.139 -1.906 4.181 1.00 86.81 82 LYS A CA 1
ATOM 605 C C . LYS A 1 82 ? -14.201 -2.803 5.442 1.00 86.81 82 LYS A C 1
ATOM 607 O O . LYS A 1 82 ? -14.504 -2.316 6.524 1.00 86.81 82 LYS A O 1
ATOM 612 N N . GLY A 1 83 ? -13.931 -4.102 5.333 1.00 81.75 83 GLY A N 1
ATOM 613 C CA . GLY A 1 83 ? -13.882 -5.030 6.473 1.00 81.75 83 GLY A CA 1
ATOM 614 C C . GLY A 1 83 ? -12.551 -5.758 6.643 1.00 81.75 83 GLY A C 1
ATOM 615 O O . GLY A 1 83 ? -12.472 -6.684 7.450 1.00 81.75 83 GLY A O 1
ATOM 616 N N . MET A 1 84 ? -11.529 -5.403 5.865 1.00 91.44 84 MET A N 1
ATOM 617 C CA . MET A 1 84 ? -10.222 -6.043 5.964 1.00 91.44 84 MET A CA 1
ATOM 618 C C . MET A 1 84 ? -9.458 -5.491 7.162 1.00 91.44 84 MET A C 1
ATOM 620 O O . MET A 1 84 ? -9.382 -4.281 7.352 1.00 91.44 84 MET A O 1
ATOM 624 N N . ASN A 1 85 ? -8.858 -6.391 7.935 1.00 84.88 85 ASN A N 1
ATOM 625 C CA . ASN A 1 85 ? -7.859 -6.031 8.929 1.00 84.88 85 ASN A CA 1
ATOM 626 C C . ASN A 1 85 ? -6.475 -6.251 8.314 1.00 84.88 85 ASN A C 1
ATOM 628 O O . ASN A 1 85 ? -6.243 -7.292 7.694 1.00 84.88 85 ASN A O 1
ATOM 632 N N . VAL A 1 86 ? -5.595 -5.263 8.447 1.00 91.75 86 VAL A N 1
ATOM 633 C CA . VAL A 1 86 ? -4.247 -5.302 7.884 1.00 91.75 86 VAL A CA 1
ATOM 634 C C . VAL A 1 86 ? -3.226 -5.335 9.007 1.00 91.75 86 VAL A C 1
ATOM 636 O O . VAL A 1 86 ? -3.243 -4.496 9.899 1.00 91.75 86 VAL A O 1
ATOM 639 N N . GLU A 1 87 ? -2.285 -6.267 8.917 1.00 87.38 87 GLU A N 1
ATOM 640 C CA . GLU A 1 87 ? -1.116 -6.313 9.789 1.00 87.38 87 GLU A CA 1
ATOM 641 C C . GLU A 1 87 ? 0.149 -6.276 8.933 1.00 87.38 87 GLU A C 1
ATOM 643 O O . GLU A 1 87 ? 0.366 -7.127 8.068 1.00 87.38 87 GLU A O 1
ATOM 648 N N . LEU A 1 88 ? 1.007 -5.282 9.172 1.00 82.69 88 LEU A N 1
ATOM 649 C CA . LEU A 1 88 ? 2.311 -5.223 8.522 1.00 82.69 88 LEU A CA 1
ATOM 650 C C . LEU A 1 88 ? 3.288 -6.170 9.214 1.00 82.69 88 LEU A C 1
ATOM 652 O O . LEU A 1 88 ? 3.823 -5.873 10.280 1.00 82.69 88 LEU A O 1
ATOM 656 N N . ASN A 1 89 ? 3.597 -7.273 8.539 1.00 73.31 89 ASN A N 1
ATOM 657 C CA . ASN A 1 89 ? 4.652 -8.197 8.959 1.00 73.31 89 ASN A CA 1
ATOM 658 C C . ASN A 1 89 ? 6.065 -7.639 8.710 1.00 73.31 89 ASN A C 1
ATOM 660 O O . ASN A 1 89 ? 7.055 -8.151 9.240 1.00 73.31 89 ASN A O 1
ATOM 664 N N . HIS A 1 90 ? 6.181 -6.603 7.877 1.00 80.38 90 HIS A N 1
ATOM 665 C CA . HIS A 1 90 ? 7.449 -6.052 7.418 1.00 80.38 90 HIS A CA 1
ATOM 666 C C . HIS A 1 90 ? 7.651 -4.632 7.946 1.00 80.38 90 HIS A C 1
ATOM 668 O O . HIS A 1 90 ? 7.027 -3.678 7.488 1.00 80.38 90 HIS A O 1
ATOM 674 N N . THR A 1 91 ? 8.527 -4.507 8.943 1.00 81.81 91 THR A N 1
ATOM 675 C CA . THR A 1 91 ? 8.836 -3.241 9.616 1.00 81.81 91 THR A CA 1
ATOM 676 C C . THR A 1 91 ? 10.024 -2.527 8.972 1.00 81.81 91 THR A C 1
ATOM 678 O O . THR A 1 91 ? 10.864 -3.143 8.314 1.00 81.81 91 THR A O 1
ATOM 681 N N . GLY A 1 92 ? 10.149 -1.221 9.225 1.00 85.12 92 GLY A N 1
ATOM 682 C CA . GLY A 1 92 ? 11.312 -0.448 8.775 1.00 85.12 92 GLY A CA 1
ATOM 683 C C . GLY A 1 92 ? 12.645 -0.995 9.305 1.00 85.12 92 GLY A C 1
ATOM 684 O O . GLY A 1 92 ? 13.628 -1.016 8.571 1.00 85.12 92 GLY A O 1
ATOM 685 N N . GLU A 1 93 ? 12.668 -1.509 10.538 1.00 88.94 93 GLU A N 1
ATOM 686 C CA . GLU A 1 93 ? 13.853 -2.153 11.125 1.00 88.94 93 GLU A CA 1
ATOM 687 C C . GLU A 1 93 ? 14.249 -3.423 10.358 1.00 88.94 93 GLU A C 1
ATOM 689 O O . GLU A 1 93 ? 15.418 -3.607 10.014 1.00 88.94 93 GLU A O 1
ATOM 694 N N . ARG A 1 94 ? 13.276 -4.275 10.005 1.00 89.31 94 ARG A N 1
ATOM 695 C CA . ARG A 1 94 ? 13.530 -5.461 9.176 1.00 89.31 94 ARG A CA 1
ATOM 696 C C . ARG A 1 94 ? 14.128 -5.071 7.825 1.00 89.31 94 ARG A C 1
ATOM 698 O O . ARG A 1 94 ? 15.108 -5.680 7.398 1.00 89.31 94 ARG A O 1
ATOM 705 N N . GLU A 1 95 ? 13.548 -4.085 7.145 1.00 90.44 95 GLU A N 1
ATOM 706 C CA . GLU A 1 95 ? 14.030 -3.666 5.825 1.00 90.44 95 GLU A CA 1
ATOM 707 C C . GLU A 1 95 ? 15.411 -3.005 5.897 1.00 90.44 95 GLU A C 1
ATOM 709 O O . GLU A 1 95 ? 16.243 -3.238 5.020 1.00 90.44 95 GLU A O 1
ATOM 714 N N . GLN A 1 96 ? 15.712 -2.279 6.979 1.00 93.06 96 GLN A N 1
ATOM 715 C CA . GLN A 1 96 ? 17.059 -1.777 7.246 1.00 93.06 96 GLN A CA 1
ATOM 716 C C . GLN A 1 96 ? 18.069 -2.925 7.372 1.00 93.06 96 GLN A C 1
ATOM 718 O O . GLN A 1 96 ? 19.123 -2.886 6.736 1.00 93.06 96 GLN A O 1
ATOM 723 N N . LEU A 1 97 ? 17.754 -3.966 8.151 1.00 94.62 97 LEU A N 1
ATOM 724 C CA . LEU A 1 97 ? 18.625 -5.134 8.311 1.00 94.62 97 LEU A CA 1
ATOM 725 C C . LEU A 1 97 ? 18.835 -5.874 6.985 1.00 94.62 97 LEU A C 1
ATOM 727 O O . LEU A 1 97 ? 19.962 -6.245 6.657 1.00 94.62 97 LEU A O 1
ATOM 731 N N . ARG A 1 98 ? 17.770 -6.052 6.193 1.00 94.38 98 ARG A N 1
ATOM 732 C CA . ARG A 1 98 ? 17.857 -6.661 4.855 1.00 94.38 98 ARG A CA 1
ATOM 733 C C . ARG A 1 98 ? 18.748 -5.851 3.923 1.00 94.38 98 ARG A C 1
ATOM 735 O O . ARG A 1 98 ? 19.552 -6.434 3.199 1.00 94.38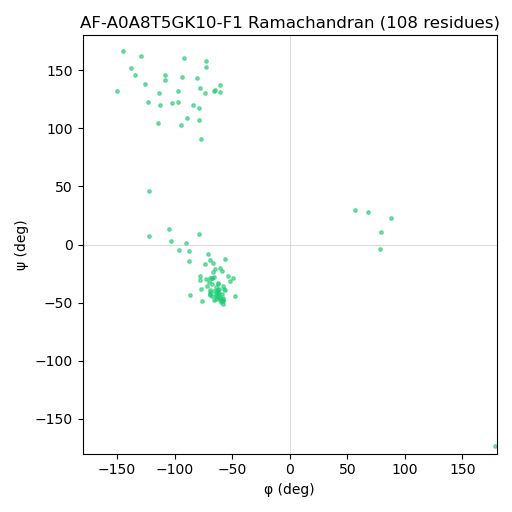 98 ARG A O 1
ATOM 742 N N . TRP A 1 99 ? 18.619 -4.527 3.951 1.00 95.44 99 TRP A N 1
ATOM 743 C CA . TRP A 1 99 ? 19.449 -3.639 3.149 1.00 95.44 99 TRP A CA 1
ATOM 744 C C . TRP A 1 99 ? 20.923 -3.724 3.556 1.00 95.44 99 TRP A C 1
ATOM 746 O O 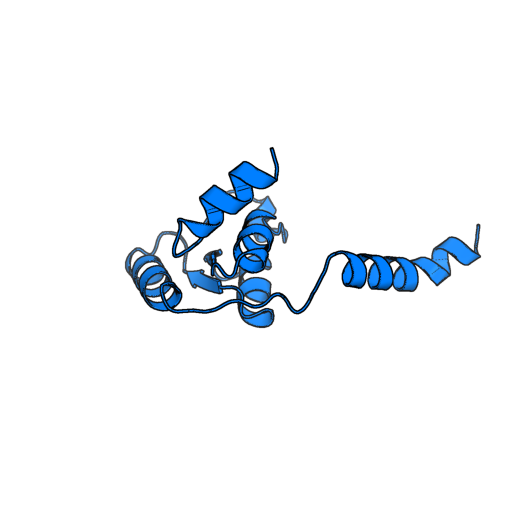. TRP A 1 99 ? 21.777 -3.910 2.693 1.00 95.44 99 TRP A O 1
ATOM 756 N N . MET A 1 100 ? 21.223 -3.677 4.860 1.00 95.56 100 MET A N 1
ATOM 757 C CA . MET A 1 100 ? 22.590 -3.824 5.375 1.00 95.56 100 MET A CA 1
ATOM 758 C C . MET A 1 100 ? 23.214 -5.152 4.937 1.00 95.56 100 MET A C 1
ATOM 760 O O . MET A 1 100 ? 24.314 -5.162 4.395 1.00 95.56 100 MET A O 1
ATOM 764 N N . ALA A 1 101 ? 22.483 -6.261 5.089 1.00 95.88 101 ALA A N 1
ATOM 765 C CA . ALA A 1 101 ? 22.949 -7.579 4.667 1.00 95.88 101 ALA A CA 1
ATOM 766 C C . ALA A 1 101 ? 23.211 -7.659 3.152 1.00 95.88 101 ALA A C 1
ATOM 768 O O . ALA A 1 101 ? 24.181 -8.279 2.723 1.00 95.88 101 ALA A O 1
ATOM 769 N N . ALA A 1 102 ? 22.372 -7.015 2.334 1.00 96.75 102 ALA A N 1
ATOM 770 C CA . ALA A 1 102 ? 22.567 -6.951 0.886 1.00 96.75 102 ALA A CA 1
ATOM 771 C C . ALA A 1 102 ? 23.778 -6.090 0.482 1.00 96.75 102 ALA A C 1
ATOM 773 O O . ALA A 1 102 ? 24.393 -6.348 -0.551 1.00 96.75 102 ALA A O 1
ATOM 774 N N . MET A 1 103 ? 24.123 -5.083 1.288 1.00 96.50 103 MET A N 1
ATOM 775 C CA . MET A 1 103 ? 25.242 -4.171 1.042 1.00 96.50 103 MET A CA 1
ATOM 776 C C . MET A 1 103 ? 26.579 -4.667 1.594 1.00 96.50 103 MET A C 1
ATOM 778 O O . MET A 1 103 ? 27.617 -4.151 1.183 1.00 96.50 103 MET A O 1
ATOM 782 N N . GLU A 1 104 ? 26.584 -5.678 2.461 1.00 96.06 104 GLU A N 1
ATOM 783 C CA . GLU A 1 104 ? 27.793 -6.259 3.059 1.00 96.06 104 GLU A CA 1
ATOM 784 C C . GLU A 1 104 ? 28.915 -6.563 2.038 1.00 96.06 104 GLU A C 1
ATOM 786 O O . GLU A 1 104 ? 30.062 -6.172 2.278 1.00 96.06 104 GLU A O 1
ATOM 791 N N . PRO A 1 105 ? 28.644 -7.156 0.852 1.00 95.00 105 PRO A N 1
ATOM 792 C CA . PRO A 1 105 ? 29.692 -7.419 -0.139 1.00 95.00 105 PRO A CA 1
ATOM 793 C C . PRO A 1 105 ? 30.309 -6.151 -0.742 1.00 95.00 105 PRO A C 1
ATOM 795 O O . PRO A 1 105 ? 31.419 -6.197 -1.257 1.00 95.00 105 PRO A O 1
ATOM 798 N N . VAL A 1 106 ? 29.585 -5.030 -0.722 1.00 95.19 106 VAL A N 1
ATOM 799 C CA . VAL A 1 106 ? 30.064 -3.734 -1.223 1.00 95.19 106 VAL A CA 1
ATOM 800 C C . VAL A 1 106 ? 30.821 -2.994 -0.125 1.00 95.19 106 VAL A C 1
ATOM 802 O O . VAL A 1 106 ? 31.881 -2.434 -0.380 1.00 95.19 106 VAL A O 1
ATOM 805 N N . LEU A 1 107 ? 30.285 -3.000 1.098 1.00 92.81 107 LEU A N 1
ATOM 806 C CA . LEU A 1 107 ? 30.857 -2.282 2.237 1.00 92.81 107 LEU A CA 1
ATOM 807 C C . LEU A 1 107 ? 32.170 -2.904 2.721 1.00 92.81 107 LEU A C 1
ATOM 809 O O . LEU A 1 107 ? 33.054 -2.174 3.145 1.00 92.81 107 LEU A O 1
ATOM 813 N N . SER A 1 108 ? 32.325 -4.225 2.606 1.00 92.69 108 SER A N 1
ATOM 814 C CA . SER A 1 108 ? 33.560 -4.942 2.966 1.00 92.69 108 SER A CA 1
ATOM 815 C C . SER A 1 108 ? 34.741 -4.704 2.011 1.00 92.69 108 SER A C 1
ATOM 817 O O . SER A 1 108 ? 35.856 -5.137 2.301 1.00 92.69 108 SER A O 1
ATOM 819 N N . LEU A 1 109 ? 34.512 -4.028 0.879 1.00 90.94 109 LEU A N 1
ATOM 820 C CA . LEU A 1 109 ? 35.545 -3.647 -0.093 1.00 90.94 109 LEU A CA 1
ATO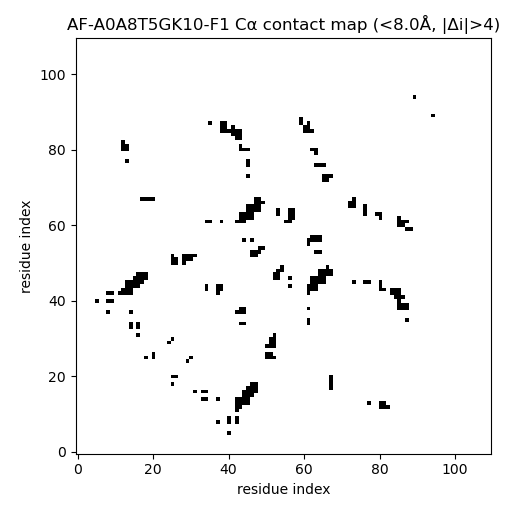M 821 C C . LEU A 1 109 ? 36.066 -2.211 0.104 1.00 90.94 109 LEU A C 1
ATOM 823 O O . LEU A 1 109 ? 36.968 -1.801 -0.631 1.00 90.94 109 LEU A O 1
ATOM 827 N N . LEU A 1 110 ? 35.482 -1.450 1.039 1.00 74.12 110 LEU A N 1
ATOM 828 C CA . LEU A 1 110 ? 35.867 -0.080 1.403 1.00 74.12 110 LEU A CA 1
ATOM 829 C C . LEU A 1 110 ? 36.818 -0.076 2.605 1.00 74.12 110 LEU A C 1
ATOM 831 O O . LEU A 1 110 ? 37.724 0.787 2.606 1.00 74.12 110 LEU A O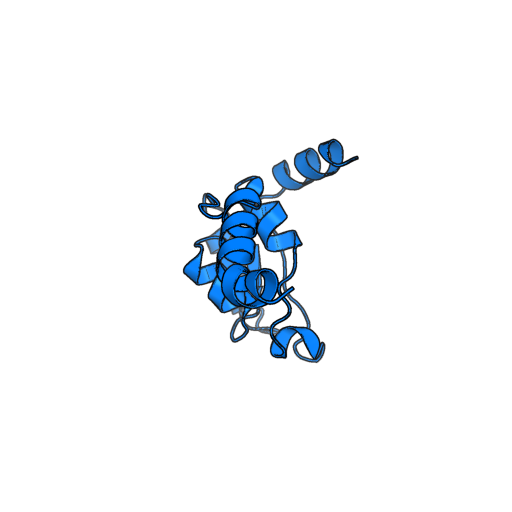 1
#

Solvent-accessible surface area (backbone atoms only — not comparable to full-atom values): 6158 Å² total; per-residue (Å²): 107,79,66,59,53,53,56,56,51,66,74,46,59,58,41,85,57,66,66,65,79,85,46,60,55,42,76,71,51,48,67,67,66,67,49,53,59,29,16,72,66,33,20,16,22,36,25,35,48,95,30,52,48,20,55,48,24,55,76,58,55,28,34,37,55,19,50,80,93,39,66,67,43,42,52,50,30,56,62,65,34,60,76,48,78,20,67,68,89,76,46,74,68,57,54,49,53,52,49,52,65,70,40,43,81,62,61,77,74,109

Secondary structure (DSSP, 8-state):
-HHHHHHHHHT-S-EEE---TTSHHHHTT---HHHHHHHHTT--EEEESSSHHHHHHHHTT-EEEE-TT-HHHHHHHHHHHTT--------HHHHHHHHHHHHHHHHTT-

Sequence (110 aa):
TSKEFGEIIQEIDVMYAMYSPLRGNIIQGAIPVKMFDAAAHGVPSVVNDGCLMGELATLETMGICAEWGNLDSVKNALLNSKGMNVELNHTGEREQLRWMAAMEPVLSLL